Protein AF-A0A0N0KEH1-F1 (afdb_monomer_lite)

Structure (mmCIF, N/CA/C/O backbone):
data_AF-A0A0N0KEH1-F1
#
_entry.id   AF-A0A0N0KEH1-F1
#
loop_
_atom_site.group_PDB
_atom_site.id
_atom_site.type_symbol
_atom_site.label_atom_id
_atom_site.label_alt_id
_atom_site.label_comp_id
_atom_site.label_asym_id
_atom_site.label_entity_id
_atom_site.label_seq_id
_atom_site.pdbx_PDB_ins_code
_atom_site.Cartn_x
_atom_site.Cartn_y
_atom_site.Cartn_z
_atom_site.occupancy
_atom_site.B_iso_or_equiv
_atom_site.auth_seq_id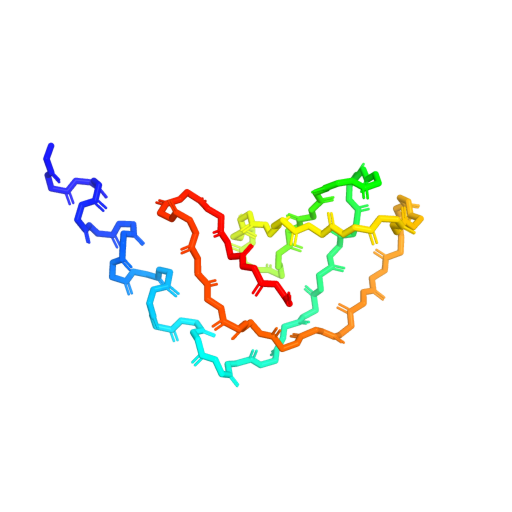
_atom_site.auth_comp_id
_atom_site.auth_asym_id
_atom_site.auth_atom_id
_atom_site.pdbx_PDB_model_num
ATOM 1 N N . ALA A 1 1 ? 12.656 11.122 -13.424 1.00 69.50 1 ALA A N 1
ATOM 2 C CA . ALA A 1 1 ? 12.246 9.938 -14.213 1.00 69.50 1 ALA A CA 1
ATOM 3 C C . ALA A 1 1 ? 12.742 8.616 -13.611 1.00 69.50 1 ALA A C 1
ATOM 5 O O . ALA A 1 1 ? 11.913 7.781 -13.287 1.00 69.50 1 ALA A O 1
ATOM 6 N N . ALA A 1 2 ? 14.051 8.409 -13.404 1.00 92.19 2 ALA A 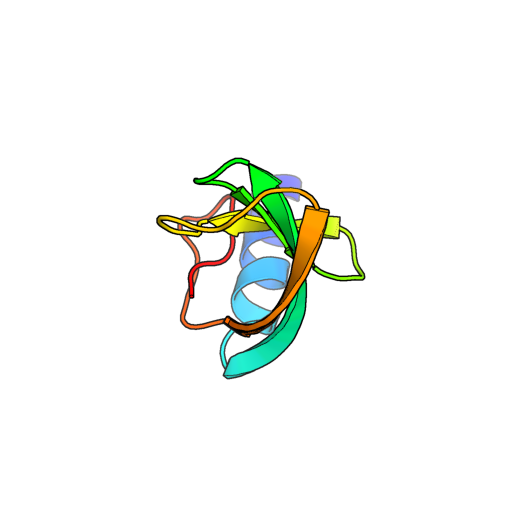N 1
ATOM 7 C CA . ALA A 1 2 ? 14.575 7.122 -12.912 1.00 92.19 2 ALA A CA 1
ATOM 8 C C . ALA A 1 2 ? 14.044 6.694 -11.526 1.00 92.19 2 ALA A C 1
ATOM 10 O O . ALA A 1 2 ? 13.743 5.518 -11.334 1.00 92.19 2 ALA A O 1
ATOM 11 N N . GLY A 1 3 ? 13.891 7.642 -10.590 1.00 93.81 3 GLY A N 1
ATOM 12 C CA . GLY A 1 3 ? 13.344 7.371 -9.252 1.00 93.81 3 GLY A CA 1
ATOM 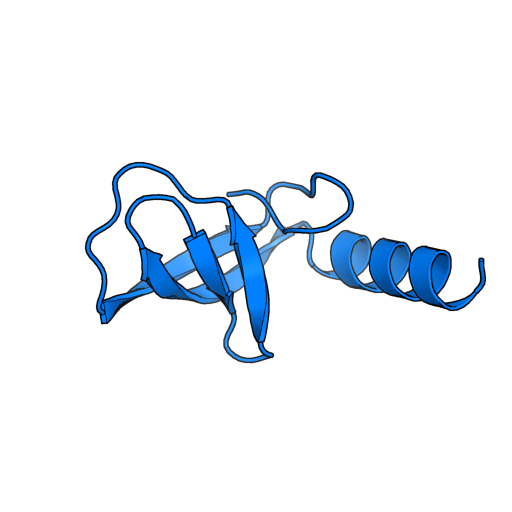13 C C . GLY A 1 3 ? 11.898 6.872 -9.287 1.00 93.81 3 GLY A C 1
ATOM 14 O O . GLY A 1 3 ? 11.594 5.858 -8.671 1.00 93.81 3 GLY A O 1
ATOM 15 N N . GLU A 1 4 ? 11.049 7.512 -10.092 1.00 94.38 4 GLU A N 1
ATOM 16 C CA . GLU A 1 4 ? 9.661 7.088 -10.308 1.00 94.38 4 GLU A CA 1
ATOM 17 C C . GLU A 1 4 ? 9.602 5.661 -10.865 1.00 94.38 4 GLU A C 1
ATOM 19 O O . GLU A 1 4 ? 8.949 4.789 -10.307 1.00 94.38 4 GLU A O 1
ATOM 24 N N . ALA A 1 5 ? 10.387 5.367 -11.906 1.00 96.12 5 ALA A N 1
ATOM 25 C CA . ALA A 1 5 ? 10.438 4.024 -12.479 1.00 96.12 5 ALA A CA 1
ATOM 26 C C . ALA A 1 5 ? 10.950 2.965 -11.481 1.00 96.12 5 ALA A C 1
ATOM 28 O O . ALA A 1 5 ? 10.515 1.815 -11.519 1.00 96.12 5 ALA A O 1
ATOM 29 N N . ALA A 1 6 ? 11.885 3.329 -10.597 1.00 97.00 6 ALA A N 1
ATOM 30 C CA . ALA A 1 6 ? 12.355 2.444 -9.535 1.00 97.00 6 ALA A CA 1
ATOM 31 C C . ALA A 1 6 ? 11.268 2.188 -8.482 1.00 97.00 6 ALA A C 1
ATOM 33 O O . ALA A 1 6 ? 11.096 1.040 -8.070 1.00 97.00 6 ALA A O 1
ATOM 34 N N . LEU A 1 7 ? 10.505 3.220 -8.106 1.00 95.88 7 LEU A N 1
ATOM 35 C CA . LEU A 1 7 ? 9.359 3.091 -7.211 1.00 95.88 7 LEU A CA 1
ATOM 36 C C . LEU A 1 7 ? 8.290 2.172 -7.814 1.00 95.88 7 LEU A C 1
ATOM 38 O O . LEU A 1 7 ? 7.889 1.218 -7.156 1.00 95.88 7 LEU A O 1
ATOM 42 N N . GLN A 1 8 ? 7.910 2.375 -9.079 1.00 96.94 8 GLN A N 1
ATOM 43 C CA . GLN A 1 8 ? 6.929 1.517 -9.759 1.00 96.94 8 GLN A CA 1
ATOM 44 C C . GLN A 1 8 ? 7.355 0.044 -9.766 1.00 96.94 8 GLN A C 1
ATOM 46 O O . GLN A 1 8 ? 6.574 -0.832 -9.408 1.00 96.94 8 GLN A O 1
ATOM 51 N N . ARG A 1 9 ? 8.622 -0.248 -10.102 1.00 97.75 9 ARG A N 1
ATOM 52 C CA . ARG A 1 9 ? 9.145 -1.626 -10.053 1.00 97.75 9 ARG A CA 1
ATOM 53 C C . ARG A 1 9 ? 9.103 -2.210 -8.644 1.00 97.75 9 ARG A C 1
ATOM 55 O O . ARG A 1 9 ? 8.799 -3.388 -8.484 1.00 97.75 9 ARG A O 1
ATOM 62 N N . ARG A 1 10 ? 9.416 -1.397 -7.631 1.00 97.69 10 ARG A N 1
ATOM 63 C CA . ARG A 1 10 ? 9.363 -1.817 -6.229 1.00 97.69 10 ARG A CA 1
ATOM 64 C C . ARG A 1 10 ? 7.937 -2.158 -5.808 1.00 97.69 10 ARG A C 1
ATOM 66 O O . ARG A 1 10 ? 7.759 -3.192 -5.183 1.00 97.69 10 ARG A O 1
ATOM 73 N N . LEU A 1 11 ? 6.952 -1.332 -6.162 1.00 98.44 11 LEU A N 1
ATOM 74 C CA . LEU A 1 11 ? 5.543 -1.573 -5.840 1.00 98.44 11 LEU A CA 1
ATOM 75 C C . LEU A 1 11 ? 5.001 -2.811 -6.567 1.00 98.44 11 LEU A C 1
ATOM 77 O O . LEU A 1 11 ? 4.366 -3.656 -5.942 1.00 98.44 11 LEU A O 1
ATOM 81 N N . ALA A 1 12 ? 5.313 -2.968 -7.856 1.00 98.44 12 ALA A N 1
ATOM 82 C CA . ALA A 1 12 ? 4.897 -4.129 -8.641 1.00 98.44 12 ALA A CA 1
ATOM 83 C C . ALA A 1 12 ? 5.432 -5.456 -8.071 1.00 98.44 12 ALA A C 1
ATOM 85 O O . ALA A 1 12 ? 4.734 -6.465 -8.100 1.00 98.44 12 ALA A O 1
ATOM 86 N N . ALA A 1 13 ? 6.647 -5.452 -7.511 1.00 98.31 13 ALA A N 1
ATOM 87 C CA . ALA A 1 13 ? 7.254 -6.633 -6.896 1.00 98.31 13 ALA A CA 1
ATOM 88 C C . ALA A 1 13 ? 6.564 -7.090 -5.596 1.00 98.31 13 ALA A C 1
ATOM 90 O O . ALA A 1 13 ? 6.830 -8.195 -5.130 1.00 98.31 13 ALA A O 1
ATOM 91 N N . GLU A 1 14 ? 5.709 -6.259 -4.998 1.00 98.56 14 GLU A N 1
ATOM 92 C CA . GLU A 1 14 ? 4.979 -6.599 -3.773 1.00 98.56 14 GLU A CA 1
ATOM 93 C C . GLU A 1 14 ? 3.607 -7.229 -4.058 1.00 98.56 14 GLU A C 1
ATOM 95 O O . GLU A 1 14 ? 2.997 -7.775 -3.142 1.00 98.56 14 GLU A O 1
ATOM 100 N N . ILE A 1 15 ? 3.110 -7.194 -5.302 1.00 98.50 15 ILE A N 1
ATOM 101 C CA . ILE A 1 15 ? 1.790 -7.740 -5.650 1.00 98.50 15 ILE A CA 1
ATOM 102 C C . ILE A 1 15 ? 1.751 -9.249 -5.370 1.00 98.50 15 ILE A C 1
ATOM 104 O O . ILE A 1 15 ? 2.605 -10.011 -5.819 1.00 98.50 15 ILE A O 1
ATOM 108 N N . GLY A 1 16 ? 0.737 -9.679 -4.619 1.00 98.50 16 GLY A N 1
ATOM 109 C CA . GLY A 1 16 ? 0.557 -11.055 -4.157 1.00 98.50 16 GLY A CA 1
ATOM 110 C C . GLY A 1 16 ? 1.315 -11.395 -2.871 1.00 98.50 16 GLY A C 1
ATOM 111 O O . GLY A 1 16 ? 1.037 -12.432 -2.268 1.00 98.50 16 GLY A O 1
ATOM 112 N N . ALA A 1 17 ? 2.226 -10.535 -2.405 1.00 98.38 17 ALA A N 1
ATOM 113 C CA . ALA A 1 17 ? 2.885 -10.724 -1.121 1.00 98.38 17 ALA A CA 1
ATOM 114 C C . ALA A 1 17 ? 1.932 -10.410 0.039 1.00 98.38 17 ALA A C 1
ATOM 116 O O . ALA A 1 17 ? 1.078 -9.5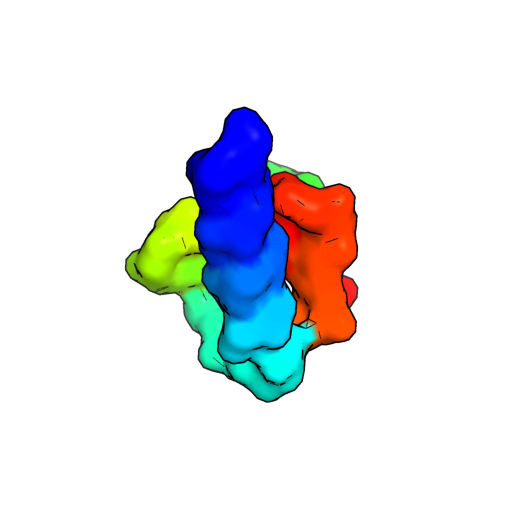22 -0.035 1.00 98.38 17 ALA A O 1
ATOM 117 N N . VAL A 1 18 ? 2.125 -11.128 1.142 1.00 98.50 18 VAL A N 1
ATOM 118 C CA . VAL A 1 18 ? 1.469 -10.853 2.418 1.00 98.50 18 VAL A CA 1
ATOM 119 C C . VAL A 1 18 ? 2.429 -10.046 3.289 1.00 98.50 18 VAL A C 1
ATOM 121 O O . VAL A 1 18 ? 3.580 -10.444 3.463 1.00 98.50 18 VAL A O 1
ATOM 124 N N . ARG A 1 19 ? 1.958 -8.919 3.828 1.00 98.50 19 ARG A N 1
ATOM 125 C CA . ARG A 1 19 ? 2.751 -7.971 4.627 1.00 98.50 19 ARG A CA 1
ATOM 126 C C . ARG A 1 19 ? 2.092 -7.671 5.958 1.00 98.50 19 ARG A C 1
ATOM 128 O O . ARG A 1 19 ? 0.863 -7.676 6.051 1.00 98.50 19 ARG A O 1
ATOM 135 N N 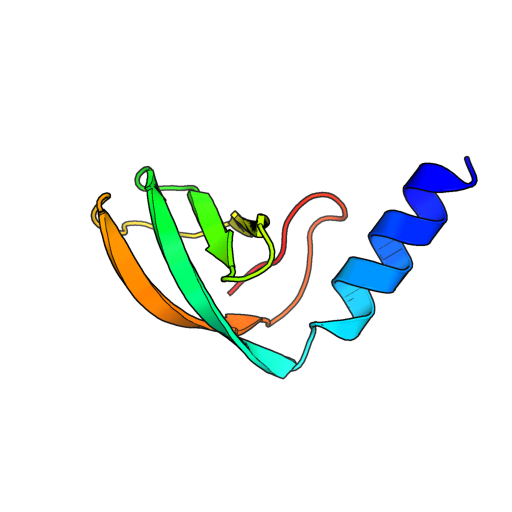. ASP A 1 20 ? 2.908 -7.363 6.959 1.00 98.56 20 ASP A N 1
ATOM 136 C CA . ASP A 1 20 ? 2.419 -6.819 8.219 1.00 98.56 20 ASP A CA 1
ATOM 137 C C . ASP A 1 20 ? 2.354 -5.289 8.071 1.00 98.56 20 ASP A C 1
ATOM 139 O O . ASP A 1 20 ? 3.357 -4.605 7.875 1.00 98.56 20 ASP A O 1
ATOM 143 N N . VAL A 1 21 ? 1.138 -4.745 8.103 1.00 98.31 21 VAL A N 1
ATOM 144 C CA . VAL A 1 21 ? 0.853 -3.332 7.843 1.00 98.31 21 VAL A CA 1
ATOM 145 C C . VAL A 1 21 ? 0.468 -2.641 9.142 1.00 98.31 21 VAL A C 1
ATOM 147 O O . VAL A 1 21 ? -0.577 -2.944 9.725 1.00 98.31 21 VAL A O 1
ATOM 150 N N . LEU A 1 22 ? 1.290 -1.685 9.572 1.00 98.62 22 LEU A N 1
ATOM 151 C CA . LEU A 1 22 ? 0.945 -0.747 10.634 1.00 98.62 22 LEU A CA 1
ATOM 152 C C . LEU A 1 22 ? -0.057 0.275 10.097 1.00 98.62 22 LEU A C 1
ATOM 154 O O . LEU A 1 22 ? 0.223 0.981 9.128 1.00 98.62 22 LEU A O 1
ATOM 158 N N . ILE A 1 23 ? -1.215 0.366 10.739 1.00 98.25 23 ILE A N 1
ATOM 159 C CA . ILE A 1 23 ? -2.262 1.334 10.423 1.00 98.25 23 ILE A CA 1
ATOM 160 C C . ILE A 1 23 ? -1.898 2.678 11.063 1.00 98.25 23 ILE A C 1
ATOM 162 O O . ILE A 1 23 ? -1.852 2.795 12.286 1.00 98.25 23 ILE A O 1
ATOM 166 N N . GLU A 1 24 ? -1.650 3.701 10.247 1.00 97.94 24 GLU A N 1
ATOM 167 C CA . GLU A 1 24 ? -1.283 5.048 10.717 1.00 97.94 24 GLU A CA 1
ATOM 168 C C . GLU A 1 24 ? -2.493 5.990 10.756 1.00 97.94 24 GLU A C 1
ATOM 170 O O . GLU A 1 24 ? -2.554 6.909 11.571 1.00 97.94 24 GLU A O 1
ATOM 175 N N . SER A 1 25 ? -3.480 5.757 9.890 1.00 97.69 25 SER A N 1
ATOM 176 C CA . SER A 1 25 ? -4.751 6.481 9.852 1.00 97.69 25 SER A CA 1
ATOM 177 C C . SER A 1 25 ? -5.875 5.549 9.375 1.00 97.69 25 SER A C 1
ATOM 179 O O . SER A 1 25 ? -5.595 4.441 8.922 1.00 97.69 25 SER A O 1
ATOM 181 N N . PRO A 1 26 ? -7.150 5.976 9.390 1.00 96.00 26 PRO A N 1
ATOM 182 C CA . PRO A 1 26 ? -8.238 5.184 8.812 1.00 96.00 26 PRO A CA 1
ATOM 183 C C . PRO A 1 26 ? -8.092 4.872 7.317 1.00 96.00 26 PRO A C 1
ATOM 185 O O . PRO A 1 26 ? -8.796 3.995 6.813 1.00 96.00 26 PRO A O 1
ATOM 188 N N . THR A 1 27 ? -7.210 5.588 6.612 1.00 96.75 27 THR A N 1
ATOM 189 C CA . THR A 1 27 ? -7.031 5.499 5.157 1.00 96.75 27 THR A CA 1
ATOM 190 C C . THR A 1 27 ? -5.611 5.142 4.714 1.00 96.75 27 THR A C 1
ATOM 192 O O . THR A 1 27 ? -5.383 4.911 3.524 1.00 96.75 27 THR A O 1
ATOM 195 N N . GLN A 1 28 ? -4.641 5.081 5.635 1.00 97.62 28 GLN A N 1
ATOM 196 C CA . GLN A 1 28 ? -3.256 4.751 5.295 1.00 97.62 28 GLN A CA 1
ATOM 197 C C . GLN A 1 28 ? -2.545 3.886 6.340 1.00 97.62 28 GLN A C 1
ATOM 199 O O . GLN A 1 28 ? -2.779 3.994 7.546 1.00 97.62 28 GLN A O 1
ATOM 204 N N . GLY A 1 29 ? -1.584 3.103 5.863 1.00 98.25 29 GLY A N 1
ATOM 205 C CA . GLY A 1 29 ? -0.611 2.410 6.693 1.00 98.25 29 GLY A CA 1
ATOM 206 C C . GLY A 1 29 ? 0.739 2.254 6.002 1.00 98.25 29 GLY A C 1
ATOM 207 O O . GLY A 1 29 ? 0.954 2.761 4.896 1.00 98.25 29 GLY A O 1
ATOM 208 N N . ARG A 1 30 ? 1.645 1.525 6.653 1.00 98.62 30 ARG A N 1
ATOM 209 C CA . ARG A 1 30 ? 2.947 1.143 6.101 1.00 98.62 30 ARG A CA 1
ATOM 210 C C . ARG A 1 30 ? 3.271 -0.311 6.394 1.00 98.62 30 ARG A C 1
ATOM 212 O O . ARG A 1 30 ? 3.016 -0.793 7.492 1.00 98.62 30 ARG A O 1
ATOM 219 N N . THR A 1 31 ? 3.868 -0.989 5.419 1.00 98.62 31 THR A N 1
ATOM 220 C CA . THR A 1 31 ? 4.466 -2.321 5.619 1.00 98.62 31 THR A CA 1
ATOM 221 C C . THR A 1 31 ? 5.629 -2.256 6.615 1.00 98.62 31 THR A C 1
ATOM 223 O O . THR A 1 31 ? 6.197 -1.179 6.813 1.00 98.62 31 THR A O 1
ATOM 226 N N . GLU A 1 32 ? 6.124 -3.404 7.071 1.00 98.12 32 GLU A N 1
ATOM 227 C CA . GLU A 1 32 ? 7.358 -3.531 7.858 1.00 98.12 32 GLU A CA 1
ATOM 228 C C . GLU A 1 32 ? 8.604 -2.888 7.201 1.00 98.12 32 GLU A C 1
ATOM 230 O O . GLU A 1 32 ? 9.535 -2.476 7.889 1.00 98.12 32 GLU A O 1
ATOM 235 N N . HIS A 1 33 ? 8.607 -2.728 5.870 1.00 97.38 33 HIS A N 1
ATOM 236 C CA . HIS A 1 33 ? 9.658 -2.043 5.102 1.00 97.38 33 HIS A CA 1
ATOM 237 C C . HIS A 1 33 ? 9.285 -0.612 4.684 1.00 97.38 33 HIS A C 1
ATOM 239 O O . HIS A 1 33 ? 9.822 -0.080 3.712 1.00 97.38 33 HIS A O 1
ATOM 245 N N . PHE A 1 34 ? 8.347 0.011 5.399 1.00 97.38 34 PHE A N 1
ATOM 246 C CA . PHE A 1 34 ? 7.920 1.399 5.216 1.00 97.38 34 PHE A CA 1
ATOM 247 C C . PHE A 1 34 ? 7.292 1.737 3.854 1.00 97.38 34 PHE A C 1
ATOM 249 O O . PHE A 1 34 ? 7.174 2.920 3.528 1.00 97.38 34 PHE A O 1
ATOM 256 N N . ILE A 1 35 ? 6.845 0.752 3.072 1.00 98.00 35 ILE A N 1
ATOM 257 C CA . ILE A 1 35 ? 6.111 1.006 1.829 1.00 98.00 35 ILE A CA 1
ATOM 258 C C . ILE A 1 35 ? 4.708 1.524 2.182 1.00 98.00 35 ILE A C 1
ATOM 260 O O . ILE A 1 35 ? 4.030 0.883 2.989 1.00 98.00 35 ILE A O 1
ATOM 264 N N . PRO A 1 36 ? 4.261 2.664 1.621 1.0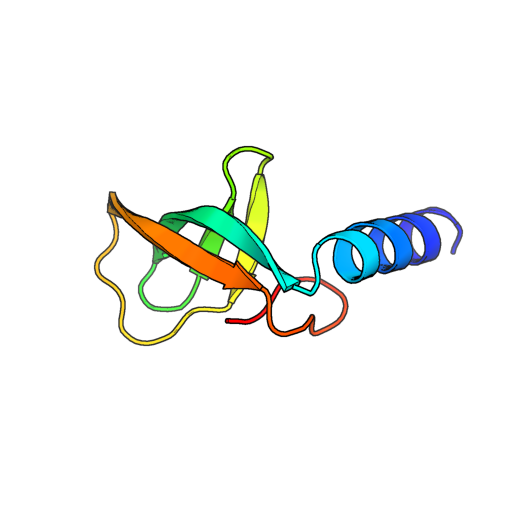0 98.31 36 PRO A N 1
ATOM 265 C CA . PRO A 1 36 ? 2.919 3.185 1.859 1.00 98.31 36 PRO A CA 1
ATOM 266 C C . PRO A 1 36 ? 1.836 2.224 1.364 1.00 98.31 36 PRO A C 1
ATOM 268 O O . PRO A 1 36 ? 1.952 1.674 0.270 1.00 98.31 36 PRO A O 1
ATOM 271 N N . VAL A 1 37 ? 0.760 2.077 2.134 1.00 98.69 37 VAL A N 1
ATOM 272 C CA . VAL A 1 37 ? -0.394 1.235 1.797 1.00 98.69 37 VAL A CA 1
ATOM 273 C C . VAL A 1 37 ? -1.675 2.051 1.950 1.00 98.69 37 VAL A C 1
ATOM 275 O O . VAL A 1 37 ? -1.907 2.663 2.995 1.00 98.69 37 VAL A O 1
ATOM 278 N N . ALA A 1 38 ? -2.504 2.075 0.912 1.00 98.31 38 ALA A N 1
ATOM 279 C CA . ALA A 1 38 ? -3.872 2.558 0.972 1.00 98.31 38 ALA A CA 1
ATOM 280 C C . ALA A 1 38 ? -4.756 1.492 1.631 1.00 98.31 38 ALA A C 1
ATOM 282 O O . ALA A 1 38 ? -4.720 0.318 1.268 1.00 98.31 38 ALA A O 1
ATOM 283 N N . ILE A 1 39 ? -5.546 1.908 2.613 1.00 95.06 39 ILE A N 1
ATOM 284 C CA . ILE A 1 39 ? -6.428 1.035 3.396 1.00 95.06 39 ILE A CA 1
ATOM 285 C C . ILE A 1 39 ? -7.779 1.730 3.594 1.00 95.06 39 ILE A C 1
ATOM 287 O O . ILE A 1 39 ? -7.895 2.933 3.375 1.00 95.06 39 ILE A O 1
ATOM 291 N N . GLY A 1 40 ? -8.802 0.996 4.029 1.00 94.19 40 GLY A N 1
ATOM 292 C CA . GLY A 1 40 ? -10.123 1.560 4.316 1.00 94.19 40 GLY A CA 1
ATOM 293 C C . GLY A 1 40 ? -10.636 1.164 5.695 1.00 94.19 40 GLY A C 1
ATOM 294 O O . GLY A 1 40 ? -10.620 -0.015 6.048 1.00 94.19 40 GLY A O 1
ATOM 295 N N . GLY A 1 41 ? -11.109 2.151 6.462 1.00 84.56 41 GLY A N 1
ATOM 296 C CA . GLY A 1 41 ? -11.886 1.944 7.689 1.00 84.56 41 GLY A CA 1
ATOM 297 C C . GLY A 1 41 ? -11.137 1.236 8.821 1.00 84.56 41 GLY A C 1
ATOM 298 O O . GLY A 1 41 ? -11.765 0.565 9.635 1.00 84.56 41 GLY A O 1
ATOM 299 N N . ALA A 1 42 ? -9.807 1.338 8.866 1.00 88.56 42 ALA A N 1
ATOM 300 C CA . ALA A 1 42 ? -8.996 0.644 9.863 1.00 88.56 42 ALA A CA 1
ATOM 301 C C . ALA A 1 42 ? -8.729 1.500 11.115 1.00 88.56 42 ALA A C 1
ATOM 303 O O . ALA A 1 42 ? -8.734 2.729 11.069 1.00 88.56 42 ALA A O 1
ATOM 304 N N . THR A 1 43 ? -8.453 0.845 12.243 1.00 93.94 43 THR A N 1
ATOM 305 C CA . THR A 1 43 ? -8.105 1.513 13.505 1.00 93.94 43 THR A CA 1
ATOM 306 C C . THR A 1 43 ? -6.607 1.844 13.554 1.00 93.94 43 THR A C 1
ATOM 308 O O . THR A 1 43 ? -5.800 0.915 13.459 1.00 93.94 43 THR A O 1
ATOM 311 N N . PRO A 1 44 ? -6.210 3.121 13.733 1.00 97.62 44 PRO A N 1
ATOM 312 C CA . PRO A 1 44 ? -4.807 3.496 13.912 1.00 97.62 44 PRO A CA 1
ATOM 313 C C . PRO A 1 44 ? -4.130 2.752 15.068 1.00 97.62 44 PRO A C 1
ATOM 315 O O . PRO A 1 44 ? -4.750 2.487 16.095 1.00 97.62 44 PRO A O 1
ATOM 318 N N . GLY A 1 45 ? -2.851 2.421 14.895 1.00 97.50 45 GLY A N 1
ATOM 319 C CA . GLY A 1 45 ? -2.039 1.678 15.862 1.00 97.50 45 GLY A CA 1
ATOM 320 C C . GLY A 1 45 ? -2.162 0.154 15.768 1.00 97.50 45 GLY A C 1
ATOM 321 O O . GLY A 1 45 ? -1.343 -0.554 16.350 1.00 97.50 45 GLY A O 1
ATOM 322 N N . ALA A 1 46 ? -3.132 -0.376 15.019 1.00 97.19 46 ALA A N 1
ATOM 323 C CA . ALA A 1 46 ? -3.207 -1.807 14.748 1.00 97.19 46 ALA A CA 1
ATOM 324 C C . ALA A 1 46 ? -2.117 -2.242 13.754 1.00 97.19 46 ALA A C 1
ATOM 326 O O . ALA A 1 46 ? -1.776 -1.502 12.833 1.00 97.19 46 ALA A O 1
ATOM 327 N N . VAL A 1 47 ? -1.628 -3.476 13.891 1.00 97.88 47 VAL A N 1
ATOM 328 C CA . VAL A 1 47 ? -0.844 -4.155 12.850 1.00 97.88 47 VAL A CA 1
ATOM 329 C C . VAL A 1 47 ? -1.712 -5.251 12.248 1.00 97.88 47 VAL A C 1
ATOM 331 O O . VAL A 1 47 ? -2.264 -6.080 12.973 1.00 97.88 47 VAL A O 1
ATOM 334 N N . ARG A 1 48 ? -1.874 -5.241 10.925 1.00 97.25 48 ARG A N 1
ATOM 335 C CA . ARG A 1 48 ? -2.709 -6.204 10.197 1.00 97.25 48 ARG A CA 1
ATOM 336 C C . ARG A 1 48 ? -1.897 -6.918 9.136 1.00 97.25 48 ARG A C 1
ATOM 338 O O . ARG A 1 48 ? -1.167 -6.281 8.388 1.00 97.25 48 ARG A O 1
ATOM 345 N N . ARG A 1 49 ? -2.103 -8.224 9.015 1.00 98.00 49 ARG A N 1
ATOM 346 C CA . ARG A 1 49 ? -1.534 -9.018 7.932 1.00 98.00 49 ARG A CA 1
ATOM 347 C C . ARG A 1 49 ? -2.429 -8.930 6.697 1.00 98.00 49 ARG A C 1
ATOM 349 O O . ARG A 1 49 ? -3.567 -9.393 6.751 1.00 98.00 49 ARG A O 1
ATOM 356 N N . LEU A 1 50 ? -1.946 -8.302 5.628 1.00 97.56 50 LEU A N 1
ATOM 357 C CA . LEU A 1 50 ? -2.730 -7.978 4.430 1.00 97.56 50 LEU A CA 1
ATOM 358 C C . LEU A 1 50 ? -2.013 -8.451 3.160 1.00 97.56 50 LEU A C 1
ATOM 360 O O . LEU A 1 50 ? -0.787 -8.382 3.076 1.00 97.56 50 LEU A O 1
ATOM 364 N N . THR A 1 51 ? -2.781 -8.909 2.174 1.00 98.50 51 THR A N 1
ATOM 365 C CA . THR A 1 51 ? -2.274 -9.249 0.838 1.00 98.50 51 THR A CA 1
ATOM 366 C C . THR A 1 51 ? -2.253 -7.993 -0.019 1.00 98.50 51 THR A C 1
ATOM 368 O O . THR A 1 51 ? -3.251 -7.282 -0.075 1.00 98.50 51 THR A O 1
ATOM 371 N N . MET A 1 52 ? -1.137 -7.709 -0.684 1.00 98.50 52 MET A N 1
ATOM 372 C CA . MET A 1 52 ? -1.046 -6.557 -1.582 1.00 98.50 52 MET A CA 1
ATOM 373 C C . MET A 1 52 ? -1.656 -6.933 -2.937 1.00 98.50 52 MET A C 1
ATOM 375 O O . MET A 1 52 ? -1.104 -7.757 -3.666 1.00 98.50 52 MET A O 1
ATOM 379 N N . ALA A 1 53 ? -2.808 -6.358 -3.268 1.00 98.19 53 ALA A N 1
ATOM 380 C CA . ALA A 1 53 ? -3.558 -6.656 -4.487 1.00 98.19 53 ALA A CA 1
ATOM 381 C C . ALA A 1 53 ? -3.097 -5.823 -5.699 1.00 98.19 53 ALA A C 1
ATOM 383 O O . ALA A 1 53 ? -3.304 -6.225 -6.842 1.00 98.19 53 ALA A O 1
ATOM 384 N N . GLY A 1 54 ? -2.464 -4.670 -5.464 1.00 98.25 54 GLY A N 1
ATOM 385 C CA . GLY A 1 54 ? -2.021 -3.760 -6.521 1.00 98.25 54 GLY A CA 1
ATOM 386 C C . GLY A 1 54 ? -1.331 -2.510 -5.981 1.00 98.25 54 GLY A C 1
ATOM 387 O O . GLY A 1 54 ? -0.916 -2.475 -4.822 1.00 98.25 54 GLY A O 1
ATOM 388 N N . HIS A 1 55 ? -1.215 -1.474 -6.815 1.00 98.44 55 HIS A N 1
ATOM 389 C CA . HIS A 1 55 ? -0.736 -0.150 -6.412 1.00 98.44 55 HIS A CA 1
ATOM 390 C C . HIS A 1 55 ? -1.304 0.964 -7.301 1.00 98.44 55 HIS A C 1
ATOM 392 O O . HIS A 1 55 ? -1.595 0.739 -8.473 1.00 98.44 55 HIS A O 1
ATOM 398 N N . ASP A 1 56 ? -1.401 2.182 -6.765 1.00 96.50 56 ASP A N 1
ATOM 399 C CA . ASP A 1 56 ? -1.793 3.396 -7.512 1.00 96.50 56 ASP A CA 1
ATOM 400 C C . ASP A 1 56 ? -0.589 4.147 -8.117 1.00 96.50 56 ASP A C 1
ATOM 402 O O . ASP A 1 56 ? -0.726 5.207 -8.725 1.00 96.50 56 ASP A O 1
ATOM 406 N N . GLY A 1 57 ? 0.606 3.581 -7.937 1.00 96.44 57 GLY A N 1
ATOM 407 C CA . GLY A 1 57 ? 1.877 4.154 -8.362 1.00 96.44 57 GLY A CA 1
ATOM 408 C C . GLY A 1 57 ? 2.617 4.915 -7.263 1.00 96.44 57 GLY A C 1
ATOM 409 O O . GLY A 1 57 ? 3.808 5.161 -7.405 1.00 96.44 57 GLY A O 1
ATOM 410 N N . ALA A 1 58 ? 1.972 5.203 -6.137 1.00 96.50 58 ALA A N 1
ATOM 411 C CA . ALA A 1 58 ? 2.610 5.776 -4.955 1.00 96.50 58 ALA A CA 1
ATOM 412 C C . ALA A 1 58 ? 2.452 4.887 -3.712 1.00 96.50 58 ALA A C 1
ATOM 414 O O . ALA A 1 58 ? 3.300 4.911 -2.815 1.00 96.50 58 ALA A O 1
ATOM 415 N N . ARG A 1 59 ? 1.369 4.109 -3.643 1.00 98.12 59 ARG A N 1
ATOM 416 C CA . ARG A 1 59 ? 0.976 3.276 -2.507 1.00 98.12 59 ARG A CA 1
ATOM 417 C C . ARG A 1 59 ? 0.526 1.906 -2.993 1.00 98.12 59 ARG A C 1
ATOM 419 O O . ARG A 1 59 ? -0.077 1.786 -4.057 1.00 98.12 59 ARG A O 1
ATOM 426 N N . LEU A 1 60 ? 0.784 0.882 -2.187 1.00 98.56 60 LEU A N 1
ATOM 427 C CA . LEU A 1 60 ? 0.169 -0.433 -2.352 1.00 98.56 60 LEU A CA 1
ATOM 428 C C . LEU A 1 60 ? -1.323 -0.359 -2.009 1.00 98.56 60 LEU A C 1
ATOM 430 O O . LEU A 1 60 ? -1.740 0.488 -1.222 1.00 98.56 60 LEU A O 1
ATOM 434 N N . ALA A 1 61 ? -2.112 -1.262 -2.573 1.00 97.94 61 ALA A N 1
ATOM 435 C CA . ALA A 1 61 ? -3.530 -1.430 -2.287 1.00 97.94 61 ALA A CA 1
ATOM 436 C C . ALA A 1 61 ? -3.801 -2.856 -1.798 1.00 97.94 61 ALA A C 1
ATOM 438 O O . ALA A 1 61 ? -3.108 -3.795 -2.204 1.00 97.94 61 ALA A O 1
ATOM 439 N N . VAL A 1 62 ? -4.803 -2.992 -0.931 1.00 94.75 62 VAL A N 1
ATOM 440 C CA . VAL A 1 62 ? -5.267 -4.261 -0.343 1.00 94.75 62 VAL A CA 1
ATOM 441 C C . VAL A 1 62 ? -6.614 -4.683 -0.895 1.00 94.75 62 VAL A C 1
ATOM 443 O O . VAL A 1 62 ? -7.370 -3.785 -1.330 1.00 94.75 62 VAL A O 1
#

Foldseek 3Di:
DVVLVVLQVVQVVQAQPKFWWQAQDQQWTAGPVRAIAGHHRDDHRDTDTDHFHGDPSRHTYD

Sequence (62 aa):
AAGEAALQRRLAAEIGAVRDVLIESPTQGRTEHFIPVAIGGATPGAVRRLTMAGHDGARLAV

Radius of gyration: 11.21 Å; chains: 1; bounding box: 26×21×30 Å

Secondary structure (DSSP, 8-state):
-HHHHHHHHHHHTTTT-EEEEEE-SSSEEEETT--EEE-SSPPTT-EEEEE--EE-SSSEE-

pLDDT: mean 96.59, std 4.22, range [69.5, 98.69]